Protein AF-A0A3A9FDU8-F1 (afdb_monomer)

Structure (mmCIF, N/CA/C/O backbone):
data_AF-A0A3A9FDU8-F1
#
_entry.id   AF-A0A3A9FDU8-F1
#
loop_
_atom_site.group_PDB
_atom_site.id
_atom_site.type_symbol
_atom_site.label_atom_id
_atom_site.label_alt_id
_atom_site.label_comp_id
_atom_site.label_asym_id
_atom_site.label_entity_id
_atom_site.label_seq_id
_atom_site.pdbx_PDB_ins_code
_atom_site.Cartn_x
_atom_site.Cartn_y
_atom_site.Cartn_z
_atom_site.occupancy
_atom_site.B_iso_or_equiv
_atom_site.auth_seq_id
_atom_site.auth_comp_id
_atom_site.auth_asym_id
_atom_site.auth_atom_id
_atom_site.pdbx_PDB_model_num
ATOM 1 N N . MET A 1 1 ? 57.732 -6.857 -24.198 1.00 58.16 1 MET A N 1
ATOM 2 C CA . MET A 1 1 ? 56.581 -7.210 -23.342 1.00 58.16 1 MET A CA 1
ATOM 3 C C . MET A 1 1 ? 56.593 -8.713 -23.169 1.00 58.16 1 MET A C 1
ATOM 5 O O . MET A 1 1 ? 56.650 -9.411 -24.176 1.00 58.16 1 MET A O 1
ATOM 9 N N . ASN A 1 2 ? 56.694 -9.205 -21.938 1.00 77.69 2 ASN A N 1
ATOM 10 C CA . ASN A 1 2 ? 56.938 -10.623 -21.686 1.00 77.69 2 ASN A CA 1
ATOM 11 C C . ASN A 1 2 ? 55.611 -11.377 -21.491 1.00 77.69 2 ASN A C 1
ATOM 13 O O . ASN A 1 2 ? 54.587 -10.772 -21.181 1.00 77.69 2 ASN A O 1
ATOM 17 N N . ASN A 1 3 ? 55.610 -12.706 -21.623 1.00 80.00 3 ASN A N 1
ATOM 18 C CA . ASN A 1 3 ? 54.378 -13.511 -21.512 1.00 80.00 3 ASN A CA 1
ATOM 19 C C . ASN A 1 3 ? 53.645 -13.349 -20.165 1.00 80.00 3 ASN A C 1
ATOM 21 O O . ASN A 1 3 ? 52.440 -13.575 -20.085 1.00 80.00 3 ASN A O 1
ATOM 25 N N . LYS A 1 4 ? 54.359 -12.954 -19.105 1.00 78.50 4 LYS A N 1
ATOM 26 C CA . LYS A 1 4 ? 53.772 -12.643 -17.794 1.00 78.50 4 LYS A CA 1
ATOM 27 C C . LYS A 1 4 ? 52.952 -11.347 -17.832 1.00 78.50 4 LYS A C 1
ATOM 29 O O . LYS A 1 4 ? 51.853 -11.325 -17.291 1.00 78.50 4 LYS A O 1
ATOM 34 N N . ASP A 1 5 ? 53.434 -10.332 -18.547 1.00 77.69 5 ASP A N 1
ATOM 35 C CA . ASP A 1 5 ? 52.761 -9.035 -18.691 1.00 77.69 5 ASP A CA 1
ATOM 36 C C . ASP A 1 5 ? 51.469 -9.183 -19.507 1.00 77.69 5 ASP A C 1
ATOM 38 O O . ASP A 1 5 ? 50.427 -8.666 -19.115 1.00 77.69 5 ASP A O 1
ATOM 42 N N . LEU A 1 6 ? 51.497 -9.983 -20.585 1.00 79.31 6 LEU A N 1
ATOM 43 C CA . LEU A 1 6 ? 50.296 -10.301 -21.373 1.00 79.31 6 LEU A CA 1
ATOM 44 C C . LEU A 1 6 ? 49.210 -10.999 -20.537 1.00 79.31 6 LEU A C 1
ATOM 46 O O . LEU A 1 6 ? 48.026 -10.714 -20.705 1.00 79.31 6 LEU A O 1
ATOM 50 N N . ARG A 1 7 ? 49.599 -11.909 -19.632 1.00 82.44 7 ARG A N 1
ATOM 51 C CA . ARG A 1 7 ? 48.654 -12.634 -18.762 1.00 82.44 7 ARG A CA 1
ATOM 52 C C . ARG A 1 7 ? 47.997 -11.717 -17.732 1.00 82.44 7 ARG A C 1
ATOM 54 O O . ARG A 1 7 ? 46.799 -11.841 -17.496 1.00 82.44 7 ARG A O 1
ATOM 61 N N . ILE A 1 8 ? 48.763 -10.790 -17.157 1.00 83.62 8 ILE A N 1
ATOM 62 C CA . ILE A 1 8 ? 48.252 -9.810 -16.188 1.00 83.62 8 ILE A CA 1
ATOM 63 C C . ILE A 1 8 ? 47.270 -8.850 -16.869 1.00 83.62 8 ILE A C 1
ATOM 65 O O . ILE A 1 8 ? 46.180 -8.618 -16.349 1.00 83.62 8 ILE A O 1
ATOM 69 N N . ILE A 1 9 ? 47.610 -8.352 -18.062 1.00 85.00 9 ILE A N 1
ATOM 70 C CA . ILE A 1 9 ? 46.732 -7.471 -18.846 1.00 85.00 9 ILE A CA 1
ATOM 71 C C . ILE A 1 9 ? 45.422 -8.188 -19.210 1.00 85.00 9 ILE A C 1
ATOM 73 O O . ILE A 1 9 ? 44.346 -7.614 -19.050 1.00 85.00 9 ILE A O 1
ATOM 77 N N . GLY A 1 10 ? 45.495 -9.456 -19.632 1.00 85.75 10 GLY A N 1
ATOM 78 C CA . GLY A 1 10 ? 44.307 -10.262 -19.931 1.00 85.75 10 GLY A CA 1
ATOM 79 C C . GLY A 1 10 ? 43.384 -10.459 -18.722 1.00 85.75 10 GLY A C 1
ATOM 80 O O . GLY A 1 10 ? 42.169 -10.314 -18.851 1.00 85.75 10 GLY A O 1
ATOM 81 N N . MET A 1 11 ? 43.944 -10.714 -17.532 1.00 87.00 11 MET A N 1
ATOM 82 C CA . MET A 1 11 ? 43.156 -10.817 -16.295 1.00 87.00 11 MET A CA 1
ATOM 83 C C . MET A 1 11 ? 42.471 -9.496 -15.935 1.00 87.00 11 MET A C 1
ATOM 85 O O . MET A 1 11 ? 41.273 -9.491 -15.659 1.00 87.00 11 MET A O 1
ATOM 89 N N . LEU A 1 12 ? 43.184 -8.369 -15.991 1.00 85.50 12 LEU A N 1
ATOM 90 C CA . LEU A 1 12 ? 42.596 -7.057 -15.696 1.00 85.50 12 LEU A CA 1
ATOM 91 C C . LEU A 1 12 ? 41.453 -6.714 -16.657 1.00 85.50 12 LEU A C 1
ATOM 93 O O . LEU A 1 12 ? 40.404 -6.242 -16.222 1.00 85.50 12 LEU A O 1
ATOM 97 N N . PHE A 1 13 ? 41.613 -7.026 -17.944 1.00 88.12 13 PHE A N 1
ATOM 98 C CA . PHE A 1 13 ? 40.558 -6.828 -18.936 1.00 88.12 13 PHE A CA 1
ATOM 99 C C . PHE A 1 13 ? 39.318 -7.690 -18.646 1.00 88.12 13 PHE A C 1
ATOM 101 O O . PHE A 1 13 ? 38.188 -7.212 -18.753 1.00 88.12 13 PHE A O 1
ATOM 108 N N . SER A 1 14 ? 39.510 -8.940 -18.208 1.00 85.38 14 SER A N 1
ATOM 109 C CA . SER A 1 14 ? 38.397 -9.821 -17.821 1.00 85.38 14 SER A CA 1
ATOM 110 C C . SER A 1 14 ? 37.636 -9.327 -16.585 1.00 85.38 14 SER A C 1
ATOM 112 O O . SER A 1 14 ? 36.412 -9.403 -16.550 1.00 85.38 14 SER A O 1
ATOM 114 N N . ILE A 1 15 ? 38.331 -8.744 -15.602 1.00 88.69 15 ILE A N 1
ATOM 115 C CA . ILE A 1 15 ? 37.693 -8.179 -14.404 1.00 88.69 15 ILE A CA 1
ATOM 116 C C . ILE A 1 15 ? 36.873 -6.942 -14.776 1.00 88.69 15 ILE A C 1
ATOM 118 O O . ILE A 1 15 ? 35.720 -6.830 -14.376 1.00 88.69 15 ILE A O 1
ATOM 122 N N . ILE A 1 16 ? 37.432 -6.038 -15.587 1.00 89.94 16 ILE A N 1
ATOM 123 C CA . ILE A 1 16 ? 36.740 -4.814 -16.017 1.00 89.94 16 ILE A CA 1
ATOM 124 C C . ILE A 1 16 ? 35.480 -5.149 -16.822 1.00 89.94 16 ILE A C 1
ATOM 126 O O . ILE A 1 16 ? 34.428 -4.561 -16.584 1.00 89.94 16 ILE A O 1
ATOM 130 N N . THR A 1 17 ? 35.567 -6.104 -17.749 1.00 86.62 17 THR A N 1
ATOM 131 C CA . THR A 1 17 ? 34.417 -6.518 -18.571 1.00 86.62 17 THR A CA 1
ATOM 132 C C . THR A 1 17 ? 33.332 -7.211 -17.748 1.00 86.62 17 THR A C 1
ATOM 134 O O . THR A 1 17 ? 32.155 -6.930 -17.960 1.00 86.62 17 THR A O 1
ATOM 137 N N . LEU A 1 18 ? 33.700 -8.042 -16.767 1.00 86.75 18 LEU A N 1
ATOM 138 C CA . LEU A 1 18 ? 32.741 -8.666 -15.852 1.00 86.75 18 LEU A CA 1
ATOM 139 C C . LEU A 1 18 ? 32.032 -7.625 -14.974 1.00 86.75 18 LEU A C 1
ATOM 141 O O . LEU A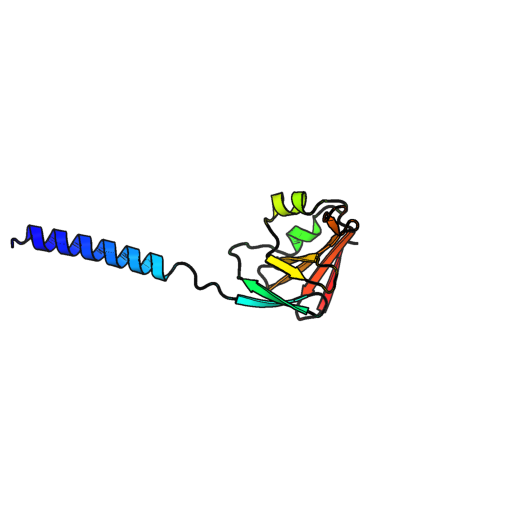 1 18 ? 30.811 -7.662 -14.850 1.00 86.75 18 LEU A O 1
ATOM 145 N N . SER A 1 19 ? 32.773 -6.656 -14.431 1.00 83.19 19 SER A N 1
ATOM 146 C CA . SER A 1 19 ? 32.197 -5.543 -13.668 1.00 83.19 19 SER A CA 1
ATOM 147 C C . SER A 1 19 ? 31.237 -4.702 -14.515 1.00 83.19 19 SER A C 1
ATOM 149 O O . SER A 1 19 ? 30.173 -4.326 -14.033 1.00 83.19 19 SER A O 1
ATOM 151 N N . LEU A 1 20 ? 31.571 -4.450 -15.788 1.00 83.12 20 LEU A N 1
ATOM 152 C CA . LEU A 1 20 ? 30.704 -3.716 -16.716 1.00 83.12 20 LEU A CA 1
ATOM 153 C C . LEU A 1 20 ? 29.406 -4.478 -17.017 1.00 83.12 20 LEU A C 1
ATOM 155 O O . LEU A 1 20 ? 28.341 -3.872 -17.052 1.00 83.12 20 LEU A O 1
ATOM 159 N N . LEU A 1 21 ? 29.485 -5.800 -17.202 1.00 79.69 21 LEU A N 1
ATOM 160 C CA . LEU A 1 21 ? 28.315 -6.652 -17.441 1.00 79.69 21 LEU A CA 1
ATOM 161 C C . LEU A 1 21 ? 27.379 -6.695 -16.230 1.00 79.69 21 LEU A C 1
ATOM 163 O O . LEU A 1 21 ? 26.167 -6.604 -16.403 1.00 79.69 21 LEU A O 1
ATOM 167 N N . ILE A 1 22 ? 27.931 -6.784 -15.016 1.00 77.62 22 ILE A N 1
ATOM 168 C CA . ILE A 1 22 ? 27.145 -6.717 -13.776 1.00 77.62 22 ILE A CA 1
ATOM 169 C C . ILE A 1 22 ? 26.434 -5.362 -13.681 1.00 77.62 22 ILE A C 1
ATOM 171 O O . ILE A 1 22 ? 25.244 -5.320 -13.389 1.00 77.62 22 ILE A O 1
ATOM 175 N N . TRP A 1 23 ? 27.129 -4.268 -14.006 1.00 72.88 23 TRP A N 1
ATOM 176 C CA . TRP A 1 23 ? 26.566 -2.917 -13.964 1.00 72.88 23 TRP A CA 1
ATOM 177 C C . TRP A 1 23 ? 25.474 -2.692 -15.020 1.00 72.88 23 TRP A C 1
ATOM 179 O O . TRP A 1 23 ? 24.437 -2.118 -14.718 1.00 72.88 23 TRP A O 1
ATOM 189 N N . MET A 1 24 ? 25.649 -3.214 -16.239 1.00 67.06 24 MET A N 1
ATOM 190 C CA . MET A 1 24 ? 24.618 -3.165 -17.287 1.00 67.06 24 MET A CA 1
ATOM 191 C C . MET A 1 24 ? 23.386 -4.021 -16.960 1.00 67.06 24 MET A C 1
ATOM 193 O O . MET A 1 24 ? 22.311 -3.762 -17.498 1.00 67.06 24 MET A O 1
ATOM 197 N N . ASN A 1 25 ? 23.535 -5.035 -16.103 1.00 62.56 25 ASN A N 1
ATOM 198 C CA . ASN A 1 25 ? 22.437 -5.885 -15.651 1.00 62.56 25 ASN A CA 1
ATOM 199 C C . ASN A 1 25 ? 21.716 -5.324 -14.410 1.00 62.56 25 ASN A C 1
ATOM 201 O O . ASN A 1 25 ? 20.677 -5.856 -14.022 1.00 62.56 25 ASN A O 1
ATOM 205 N N . MET A 1 26 ? 22.229 -4.251 -13.794 1.00 58.16 26 MET A N 1
ATOM 206 C CA . MET A 1 26 ? 21.528 -3.539 -12.727 1.00 58.16 26 MET A CA 1
ATOM 207 C C . MET A 1 26 ? 20.404 -2.683 -13.327 1.00 58.16 26 MET A C 1
ATOM 209 O O . MET A 1 26 ? 20.599 -1.527 -13.686 1.00 58.16 26 MET A O 1
ATOM 213 N N . GLY A 1 27 ? 19.227 -3.303 -13.429 1.00 56.47 27 GLY A N 1
ATOM 214 C CA . GLY A 1 27 ? 17.930 -2.647 -13.273 1.00 56.47 27 GLY A CA 1
ATOM 215 C C . GLY A 1 27 ? 17.477 -1.768 -14.430 1.00 56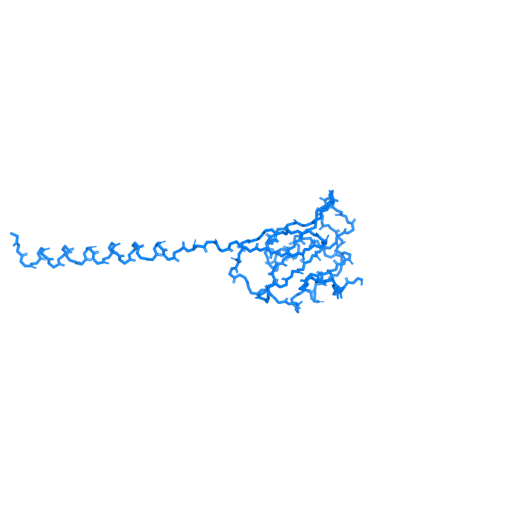.47 27 GLY A C 1
ATOM 216 O O . GLY A 1 27 ? 17.484 -0.544 -14.334 1.00 56.47 27 GLY A O 1
ATOM 217 N N . LYS A 1 28 ? 16.944 -2.377 -15.495 1.00 58.22 28 LYS A N 1
ATOM 218 C CA . LYS A 1 28 ? 15.891 -1.681 -16.243 1.00 58.22 28 LYS A CA 1
ATOM 219 C C . LYS A 1 28 ? 14.664 -1.636 -15.339 1.00 58.22 28 LYS A C 1
ATOM 221 O O . LYS A 1 28 ? 13.948 -2.630 -15.247 1.00 58.22 28 LYS A O 1
ATOM 226 N N . GLU A 1 29 ? 14.460 -0.508 -14.667 1.00 64.12 29 GLU A N 1
ATOM 227 C CA . GLU A 1 29 ? 13.209 -0.217 -13.968 1.00 64.12 29 GLU A CA 1
ATOM 228 C C . GLU A 1 29 ? 12.061 -0.398 -14.960 1.00 64.12 29 GLU A C 1
ATOM 230 O O . GLU A 1 29 ? 11.913 0.350 -15.931 1.00 64.12 29 GLU A O 1
ATOM 235 N N . THR A 1 30 ? 11.303 -1.473 -14.772 1.00 75.38 30 THR A N 1
ATOM 236 C CA . THR A 1 30 ? 10.144 -1.754 -15.607 1.00 75.38 30 THR A CA 1
ATOM 237 C C . THR A 1 30 ? 8.983 -1.010 -14.980 1.00 75.38 30 THR A C 1
ATOM 239 O O . THR A 1 30 ? 8.502 -1.388 -13.913 1.00 75.38 30 THR A O 1
ATOM 242 N N . LYS A 1 31 ? 8.590 0.090 -15.62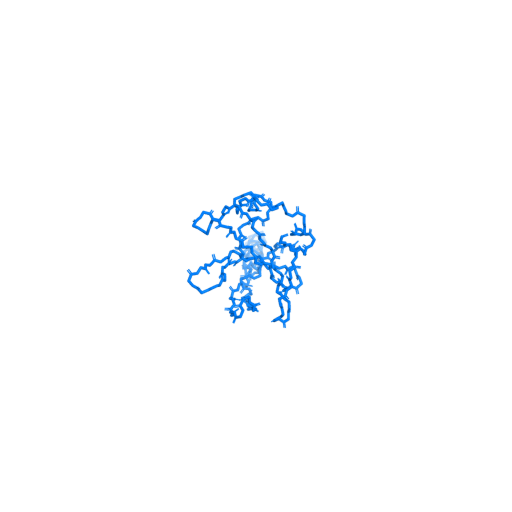2 1.00 82.81 31 LYS A N 1
ATOM 243 C CA . LYS A 1 31 ?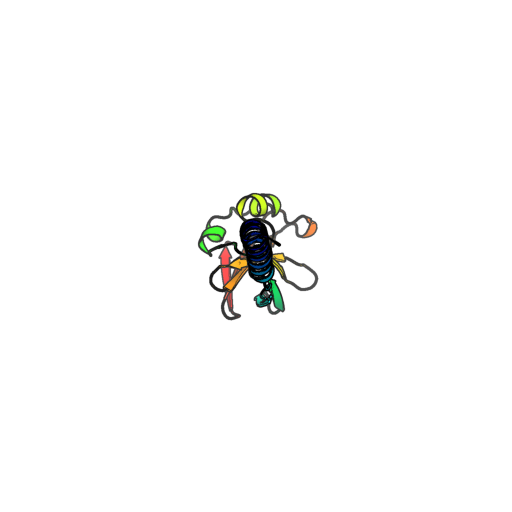 7.394 0.838 -15.249 1.00 82.81 31 LYS A CA 1
ATOM 244 C C . LYS A 1 31 ? 6.159 0.107 -15.753 1.00 82.81 31 LYS A C 1
ATOM 246 O O . LYS A 1 31 ? 6.114 -0.292 -16.917 1.00 82.81 31 LYS A O 1
ATOM 251 N N . MET A 1 32 ? 5.180 -0.036 -14.879 1.00 86.88 32 MET A N 1
ATOM 252 C CA . MET A 1 32 ? 3.896 -0.673 -15.142 1.00 86.88 32 MET A CA 1
ATOM 253 C C . MET A 1 32 ? 2.770 0.275 -14.732 1.00 86.88 32 MET A C 1
ATOM 255 O O . MET A 1 32 ? 3.004 1.275 -14.052 1.00 86.88 32 MET A O 1
ATOM 259 N N . THR A 1 33 ? 1.550 -0.032 -15.160 1.00 89.50 33 THR A N 1
ATOM 260 C CA . THR A 1 33 ? 0.358 0.752 -14.830 1.00 89.50 33 THR A CA 1
ATOM 261 C C . THR A 1 33 ? -0.702 -0.163 -14.240 1.00 89.50 33 THR A C 1
ATOM 263 O O . THR A 1 33 ? -0.956 -1.236 -14.788 1.00 89.50 33 THR A O 1
ATOM 266 N N . VAL A 1 34 ? -1.335 0.274 -13.155 1.00 91.31 34 VAL A N 1
ATOM 267 C CA . VAL A 1 34 ? -2.466 -0.407 -12.515 1.00 91.31 34 VAL A CA 1
ATOM 268 C C . VAL A 1 34 ? -3.624 0.572 -12.338 1.00 91.31 34 VAL A C 1
ATOM 270 O O . VAL A 1 34 ? -3.406 1.763 -12.124 1.00 91.31 34 VAL A O 1
ATOM 273 N N . LYS A 1 35 ? -4.862 0.084 -12.459 1.00 92.88 35 LYS A N 1
ATOM 274 C CA . LYS A 1 35 ? -6.064 0.886 -12.210 1.00 92.88 35 LYS A CA 1
ATOM 275 C C . LYS A 1 35 ? -6.465 0.793 -10.743 1.00 92.88 35 LYS A C 1
ATOM 277 O O . LYS A 1 35 ? -6.806 -0.294 -10.292 1.00 92.88 35 LYS A O 1
ATOM 282 N N . VAL A 1 36 ? -6.473 1.924 -10.041 1.00 91.62 36 VAL A N 1
ATOM 283 C CA . VAL A 1 36 ? -6.838 2.038 -8.618 1.00 91.62 36 VAL A CA 1
ATOM 284 C C . VAL A 1 36 ? -7.815 3.194 -8.452 1.00 91.62 36 VAL A C 1
ATOM 286 O O . VAL A 1 36 ? -7.558 4.290 -8.949 1.00 91.62 36 VAL A O 1
ATOM 289 N N . ALA A 1 37 ? -8.964 2.947 -7.821 1.00 89.06 37 ALA A N 1
ATOM 290 C CA . ALA A 1 37 ? -10.029 3.938 -7.623 1.00 89.06 37 ALA A CA 1
ATOM 291 C C . ALA A 1 37 ? -10.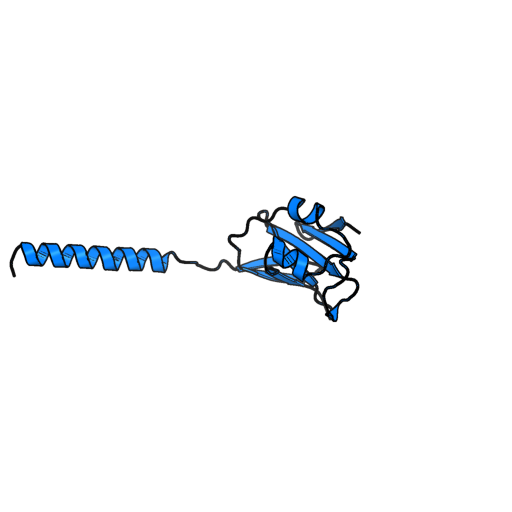450 4.678 -8.918 1.00 89.06 37 ALA A C 1
ATOM 293 O O . ALA A 1 37 ? -10.779 5.866 -8.912 1.00 89.06 37 ALA A O 1
ATOM 294 N N . GLY A 1 38 ? -10.396 3.990 -10.067 1.00 87.69 38 GLY A N 1
ATOM 295 C CA . GLY A 1 38 ? -10.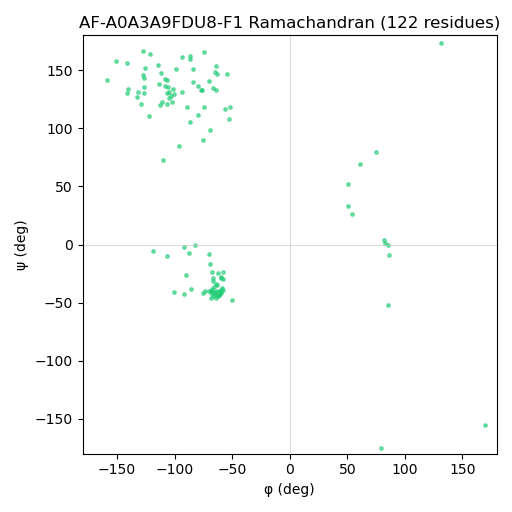688 4.561 -11.390 1.00 87.69 38 GLY A CA 1
ATOM 296 C C . GLY A 1 38 ? -9.535 5.329 -12.058 1.00 87.69 38 GLY A C 1
ATOM 297 O O . GLY A 1 38 ? -9.708 5.809 -13.181 1.00 87.69 38 GLY A O 1
ATOM 298 N N . TRP A 1 39 ? -8.361 5.406 -11.426 1.00 86.81 39 TRP A N 1
ATOM 299 C CA . TRP A 1 39 ? -7.175 6.114 -11.916 1.00 86.81 39 TRP A CA 1
ATOM 300 C C . TRP A 1 39 ? -6.093 5.155 -12.397 1.00 86.81 39 TRP A C 1
ATOM 302 O O . TRP A 1 39 ? -5.854 4.122 -11.782 1.00 86.81 39 TRP A O 1
ATOM 312 N N . ASP A 1 40 ? -5.414 5.514 -13.486 1.00 89.81 40 ASP A N 1
ATOM 313 C CA . ASP A 1 40 ? -4.209 4.818 -13.935 1.00 89.81 40 ASP A CA 1
ATOM 314 C C . ASP A 1 40 ? -3.012 5.301 -13.104 1.00 89.81 40 ASP A C 1
ATOM 316 O O . ASP A 1 40 ? -2.591 6.453 -13.219 1.00 89.81 40 ASP A O 1
ATOM 320 N N . MET A 1 41 ? -2.476 4.424 -12.259 1.00 89.12 41 MET A N 1
ATOM 321 C CA . MET A 1 41 ? -1.298 4.678 -11.436 1.00 89.12 41 MET A CA 1
ATOM 322 C C . MET A 1 41 ? -0.078 4.002 -12.062 1.00 89.12 41 MET A C 1
ATOM 324 O O . MET A 1 41 ? -0.067 2.787 -12.269 1.00 89.12 41 MET A O 1
ATOM 328 N N . GLU A 1 42 ? 0.960 4.785 -12.359 1.00 89.06 42 GLU A N 1
ATOM 329 C CA . GLU A 1 42 ? 2.267 4.246 -12.735 1.00 89.06 42 GLU A CA 1
ATOM 330 C C . GLU A 1 42 ? 3.039 3.807 -11.490 1.00 89.06 42 GLU A C 1
ATOM 332 O O . GLU A 1 42 ? 3.101 4.541 -10.505 1.00 89.06 42 GLU A O 1
ATOM 337 N N . TYR A 1 43 ? 3.679 2.645 -11.562 1.00 83.75 43 TYR A N 1
ATOM 338 C CA . TYR A 1 43 ? 4.568 2.153 -10.515 1.00 83.75 43 TYR A CA 1
ATOM 339 C C . TYR A 1 43 ? 5.788 1.459 -11.122 1.00 83.75 43 TYR A C 1
ATOM 341 O O . TYR A 1 43 ? 5.764 0.984 -12.263 1.00 83.75 43 TYR A O 1
ATOM 349 N N . THR A 1 44 ? 6.873 1.404 -10.356 1.00 83.12 44 THR A N 1
ATOM 350 C CA . THR A 1 44 ? 8.057 0.615 -10.707 1.00 83.12 44 THR A CA 1
ATOM 351 C C . THR A 1 44 ? 7.932 -0.748 -10.049 1.00 83.12 44 THR A C 1
ATOM 353 O O . THR A 1 44 ? 7.657 -0.823 -8.855 1.00 83.12 44 THR A O 1
ATOM 356 N N . ILE A 1 45 ? 8.146 -1.825 -10.811 1.00 76.31 45 ILE A N 1
ATOM 357 C CA . ILE A 1 45 ? 8.176 -3.174 -10.236 1.00 76.31 45 ILE A CA 1
ATOM 358 C C . ILE A 1 45 ? 9.239 -3.215 -9.133 1.00 76.31 45 ILE A C 1
ATOM 360 O O . ILE A 1 45 ? 10.428 -3.030 -9.397 1.00 76.31 45 ILE A O 1
ATOM 364 N N . SER A 1 46 ? 8.781 -3.450 -7.908 1.00 76.38 46 SER A N 1
ATOM 365 C CA . SER A 1 46 ? 9.625 -3.675 -6.743 1.00 76.38 46 SER A CA 1
ATOM 366 C C . SER A 1 46 ? 10.052 -5.145 -6.680 1.00 76.38 46 SER A C 1
ATOM 368 O O . SER A 1 46 ? 9.311 -6.030 -7.102 1.00 76.38 46 SER A O 1
ATOM 370 N N . ASP A 1 47 ? 11.220 -5.425 -6.095 1.00 77.56 47 ASP A N 1
ATOM 371 C CA . ASP A 1 47 ? 11.631 -6.799 -5.762 1.00 77.56 47 ASP A CA 1
ATOM 372 C C . ASP A 1 47 ? 10.803 -7.388 -4.596 1.00 77.56 47 ASP A C 1
ATOM 374 O O . ASP A 1 47 ? 10.921 -8.577 -4.276 1.00 77.56 47 ASP A O 1
ATOM 378 N N . ARG A 1 48 ? 9.973 -6.561 -3.938 1.00 86.94 48 ARG A N 1
ATOM 379 C CA . ARG A 1 48 ? 9.049 -6.987 -2.883 1.00 86.94 48 ARG A CA 1
ATOM 380 C C . ARG A 1 48 ? 8.000 -7.944 -3.441 1.00 86.94 48 ARG A C 1
ATOM 382 O O . ARG A 1 48 ? 7.369 -7.683 -4.459 1.00 86.94 48 ARG A O 1
ATOM 389 N N . LYS A 1 49 ? 7.792 -9.044 -2.721 1.00 89.69 49 LYS A N 1
ATOM 390 C CA . LYS A 1 49 ? 6.791 -10.070 -3.025 1.00 89.69 49 LYS A CA 1
ATOM 391 C C . LYS A 1 49 ? 5.690 -10.007 -1.978 1.00 89.69 49 LYS A C 1
ATOM 393 O O . LYS A 1 49 ? 5.662 -10.831 -1.071 1.00 89.69 49 LYS A O 1
ATOM 398 N N . LEU A 1 50 ? 4.869 -8.966 -2.068 1.00 94.31 50 LEU A N 1
ATOM 399 C CA . LEU A 1 50 ? 3.691 -8.816 -1.221 1.00 94.31 50 LEU A CA 1
ATOM 400 C C . LEU A 1 50 ? 2.534 -9.606 -1.829 1.00 94.31 50 LEU A C 1
ATOM 402 O O . LEU A 1 50 ? 2.346 -9.608 -3.049 1.00 94.31 50 LEU A O 1
ATOM 406 N N . VAL A 1 51 ? 1.763 -10.270 -0.981 1.00 95.75 51 VAL A N 1
ATOM 407 C CA . VAL A 1 51 ? 0.569 -11.026 -1.366 1.00 95.75 51 VAL A CA 1
ATOM 408 C C . VAL A 1 51 ? -0.652 -10.491 -0.632 1.00 95.75 51 VAL A C 1
ATOM 410 O O . VAL A 1 51 ? -0.546 -9.763 0.352 1.00 95.75 51 VAL A O 1
ATOM 413 N N . LYS A 1 52 ? -1.845 -10.843 -1.107 1.00 95.25 52 LYS A N 1
ATOM 414 C CA . LYS A 1 52 ? -3.107 -10.347 -0.545 1.00 95.25 52 LYS A CA 1
ATOM 415 C C . LYS A 1 52 ? -3.236 -10.687 0.943 1.00 95.25 52 LYS A C 1
ATOM 417 O O . LYS A 1 52 ? -3.699 -9.866 1.730 1.00 95.25 52 LYS A O 1
ATOM 422 N N . GLU A 1 53 ? -2.799 -11.883 1.325 1.00 95.56 53 GLU A N 1
ATOM 423 C CA . GLU A 1 53 ? -2.861 -12.410 2.689 1.00 95.56 53 GLU A CA 1
ATOM 424 C C . GLU A 1 53 ? -2.040 -11.573 3.688 1.00 95.56 53 GLU A C 1
ATOM 426 O O . GLU A 1 53 ? -2.359 -11.559 4.880 1.00 95.56 53 GLU A O 1
ATOM 431 N N . ASP A 1 54 ? -1.025 -10.836 3.219 1.00 94.81 54 ASP A N 1
ATOM 432 C CA . ASP A 1 54 ? -0.258 -9.909 4.059 1.00 94.81 54 ASP A CA 1
ATOM 433 C C . ASP A 1 54 ? -1.151 -8.770 4.582 1.00 94.81 54 ASP A C 1
ATOM 435 O O . ASP A 1 54 ? -1.008 -8.333 5.725 1.00 94.81 54 ASP A O 1
ATOM 439 N N . PHE A 1 55 ? -2.127 -8.344 3.774 1.00 95.56 55 PHE A N 1
ATOM 440 C CA . PHE A 1 55 ? -3.025 -7.227 4.072 1.00 95.56 55 PHE A CA 1
ATOM 441 C C . PHE A 1 55 ? -4.302 -7.651 4.803 1.00 95.56 55 PHE A C 1
ATOM 443 O O . PHE A 1 55 ? -4.846 -6.871 5.583 1.00 95.56 55 PHE A O 1
ATOM 450 N N . GLU A 1 56 ? -4.759 -8.897 4.639 1.00 93.12 56 GLU A N 1
ATOM 451 C CA . GLU A 1 56 ? -5.920 -9.426 5.380 1.00 93.12 56 GLU A CA 1
ATOM 452 C C . GLU A 1 56 ? -5.696 -9.404 6.908 1.00 93.12 56 GLU A C 1
ATOM 454 O O . GLU A 1 56 ? -6.636 -9.235 7.695 1.00 93.12 56 GLU A O 1
ATOM 459 N N . ASN A 1 57 ? -4.433 -9.522 7.331 1.00 88.62 57 ASN A N 1
ATOM 460 C CA . ASN A 1 57 ? -4.028 -9.564 8.735 1.00 88.62 57 ASN A CA 1
ATOM 461 C C . ASN A 1 57 ? -3.683 -8.190 9.338 1.00 88.62 57 ASN A C 1
ATOM 463 O O . ASN A 1 57 ? -3.372 -8.125 10.528 1.00 88.62 57 ASN A O 1
ATOM 467 N N . ILE A 1 58 ? -3.736 -7.097 8.568 1.00 94.00 58 ILE A N 1
ATOM 468 C CA . ILE A 1 58 ? -3.494 -5.747 9.101 1.00 94.00 58 ILE A CA 1
ATOM 469 C C . ILE A 1 58 ? -4.618 -5.373 10.067 1.00 94.00 58 ILE A C 1
ATOM 471 O O . ILE A 1 58 ? -5.795 -5.596 9.785 1.00 94.00 58 ILE A O 1
ATOM 475 N N . GLU A 1 59 ? -4.273 -4.818 11.224 1.00 94.94 59 GLU A N 1
ATOM 476 C CA . GLU A 1 59 ? -5.254 -4.366 12.208 1.00 94.94 59 GLU A CA 1
ATOM 477 C C . GLU A 1 59 ? -5.880 -3.038 11.760 1.00 94.94 59 GLU A C 1
ATOM 479 O O . GLU A 1 59 ? -5.182 -2.118 11.341 1.00 94.94 59 GLU A O 1
ATOM 484 N N . LEU A 1 60 ? -7.213 -2.942 11.831 1.00 96.75 60 LEU A N 1
ATOM 485 C CA . LEU A 1 60 ? -7.879 -1.648 11.680 1.00 96.75 60 LEU A CA 1
ATOM 486 C C . LEU A 1 60 ? -7.477 -0.747 12.849 1.00 96.75 60 LEU A C 1
ATOM 488 O O . LEU A 1 60 ? -7.234 -1.232 13.957 1.00 96.75 60 LEU A O 1
ATOM 492 N N . GLY A 1 61 ? -7.413 0.553 12.597 1.00 97.25 61 GLY A N 1
ATOM 493 C CA . GLY A 1 61 ? -6.894 1.536 13.540 1.00 97.25 61 GLY A CA 1
ATOM 494 C C . GLY A 1 61 ? -5.376 1.725 13.490 1.00 97.25 61 GLY A C 1
ATOM 495 O O . GLY A 1 61 ? -4.884 2.672 14.100 1.00 97.25 61 GLY A O 1
ATOM 496 N N . SER A 1 62 ? -4.634 0.885 12.756 1.00 97.12 62 SER A N 1
ATOM 497 C CA . SER A 1 62 ? -3.194 1.079 12.557 1.00 97.12 62 SER A CA 1
ATOM 498 C C . SER A 1 62 ? -2.876 2.363 11.794 1.00 97.12 62 SER A C 1
ATOM 500 O O . SER A 1 62 ? -3.673 2.842 10.983 1.00 97.12 62 SER A O 1
ATOM 502 N N . SER A 1 63 ? -1.679 2.894 12.026 1.00 97.94 63 SER A N 1
ATOM 503 C CA . SER A 1 63 ? -1.133 4.004 11.244 1.00 97.94 63 SER A CA 1
ATOM 504 C C . SER A 1 63 ? -0.402 3.506 10.001 1.00 97.94 63 SER A C 1
ATOM 506 O O . SER A 1 63 ? 0.057 2.362 9.945 1.00 97.94 63 SER A O 1
ATOM 508 N N . LEU A 1 64 ? -0.225 4.376 9.005 1.00 97.69 64 LEU A N 1
ATOM 509 C CA . LEU A 1 64 ? 0.625 4.056 7.858 1.00 97.69 64 LEU A CA 1
ATOM 510 C C . LEU A 1 64 ? 2.059 3.736 8.298 1.00 97.69 64 LEU A C 1
ATOM 512 O O . LEU A 1 64 ? 2.646 2.797 7.776 1.00 97.69 64 LEU A O 1
ATOM 516 N N . SER A 1 65 ? 2.592 4.433 9.306 1.00 97.38 65 SER A N 1
ATOM 517 C CA . SER A 1 65 ? 3.939 4.162 9.825 1.00 97.38 65 SER A CA 1
ATOM 518 C C . SER A 1 65 ? 4.078 2.729 10.355 1.00 97.38 65 SER A C 1
ATOM 520 O O . SER A 1 65 ? 5.086 2.079 10.094 1.00 97.38 65 SER A O 1
ATOM 522 N N . GLU A 1 66 ? 3.079 2.206 11.074 1.00 97.25 66 GLU A N 1
ATOM 523 C CA . GLU A 1 66 ? 3.092 0.819 11.574 1.00 97.25 66 GLU A CA 1
ATOM 524 C C . GLU A 1 66 ? 3.024 -0.215 10.439 1.00 97.25 66 GLU A C 1
ATOM 526 O O . GLU A 1 66 ? 3.560 -1.322 10.546 1.00 97.25 66 GLU A O 1
ATOM 531 N N . ILE A 1 67 ? 2.344 0.134 9.348 1.00 97.19 67 ILE A N 1
ATOM 532 C CA . ILE A 1 67 ? 2.213 -0.703 8.153 1.00 97.19 67 ILE A CA 1
ATOM 533 C C . ILE A 1 67 ? 3.522 -0.674 7.347 1.00 97.19 67 ILE A C 1
ATOM 535 O O . ILE A 1 67 ? 4.013 -1.724 6.928 1.00 97.19 67 ILE A O 1
ATOM 539 N N . GLU A 1 68 ? 4.145 0.495 7.203 1.00 96.62 68 GLU A N 1
ATOM 540 C CA . GLU A 1 68 ? 5.444 0.677 6.547 1.00 96.62 68 GLU A CA 1
ATOM 541 C C . GLU A 1 68 ? 6.576 -0.045 7.284 1.00 96.62 68 GLU A C 1
ATOM 543 O O . GL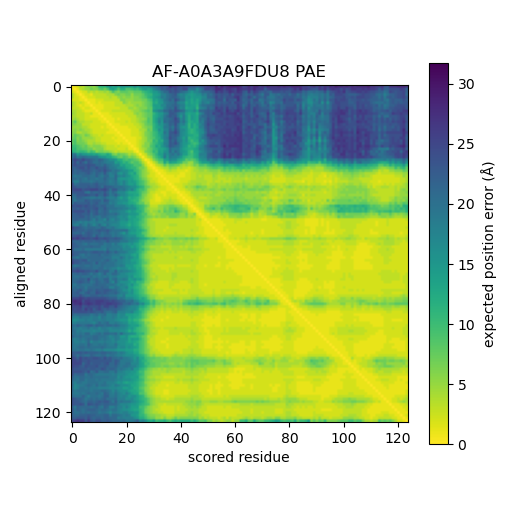U A 1 68 ? 7.459 -0.615 6.643 1.00 96.62 68 GLU A O 1
ATOM 548 N N . GLU A 1 69 ? 6.534 -0.119 8.617 1.00 96.31 69 GLU A N 1
ATOM 549 C CA . GLU A 1 69 ? 7.487 -0.927 9.390 1.00 96.31 69 GLU A CA 1
ATOM 550 C C . GLU A 1 69 ? 7.444 -2.419 9.015 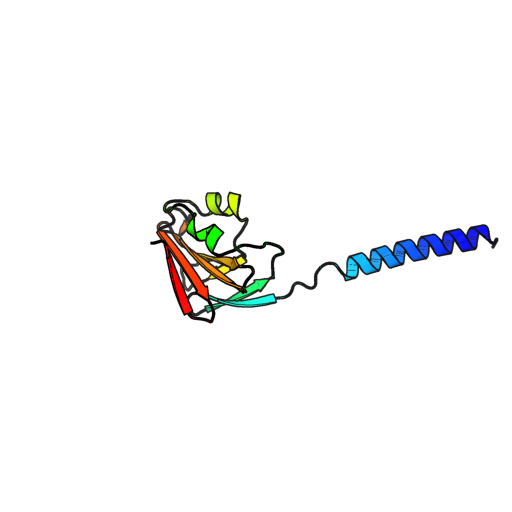1.00 96.31 69 GLU A C 1
ATOM 552 O O . GLU A 1 69 ? 8.455 -3.118 9.131 1.00 96.31 69 GLU A O 1
ATOM 557 N N . LYS A 1 70 ? 6.292 -2.914 8.542 1.00 94.00 70 LYS A N 1
ATOM 558 C CA . LYS A 1 70 ? 6.102 -4.315 8.139 1.00 94.00 70 LYS A CA 1
ATOM 559 C C . LYS A 1 70 ? 6.383 -4.546 6.655 1.00 94.00 70 LYS A C 1
ATOM 561 O O . LYS A 1 70 ? 7.009 -5.549 6.313 1.00 94.00 70 LYS A O 1
ATOM 566 N N . PHE A 1 71 ? 5.931 -3.644 5.784 1.00 94.19 71 PHE A N 1
ATOM 567 C CA . PHE A 1 71 ? 5.899 -3.872 4.329 1.00 94.19 71 PHE A CA 1
ATOM 568 C C . PHE A 1 71 ? 6.757 -2.890 3.514 1.00 94.19 71 PHE A C 1
ATOM 570 O O . PHE A 1 71 ? 6.932 -3.063 2.301 1.00 94.19 71 PHE A O 1
ATOM 577 N N . GLY A 1 72 ? 7.335 -1.881 4.166 1.00 93.75 72 GLY A N 1
ATOM 578 C CA . GLY A 1 72 ? 8.030 -0.759 3.536 1.00 93.75 72 GLY A CA 1
ATOM 579 C C . GLY A 1 72 ? 7.076 0.305 2.990 1.00 93.75 72 GLY A C 1
ATOM 580 O O . GLY A 1 72 ? 5.860 0.214 3.149 1.00 93.75 72 GLY A O 1
ATOM 581 N N . GLU A 1 73 ? 7.641 1.304 2.312 1.00 94.62 73 GLU A N 1
ATOM 582 C CA . GLU A 1 73 ? 6.892 2.430 1.735 1.00 94.62 73 GLU A CA 1
ATOM 583 C C . GLU A 1 73 ? 5.902 1.976 0.642 1.00 94.62 73 GLU A C 1
ATOM 585 O O . GLU A 1 73 ? 6.199 1.035 -0.103 1.00 94.62 73 GLU A O 1
ATOM 590 N N . PRO A 1 74 ? 4.748 2.634 0.481 1.00 95.19 74 PRO A N 1
ATOM 591 C CA . PRO A 1 74 ? 3.828 2.377 -0.625 1.00 95.19 74 PRO A CA 1
ATOM 592 C C . PRO A 1 74 ? 4.513 2.495 -1.996 1.00 95.19 74 PRO A C 1
ATOM 594 O O . PRO A 1 74 ? 5.395 3.330 -2.194 1.00 95.19 74 PRO A O 1
ATOM 597 N N . ASP A 1 75 ? 4.083 1.699 -2.977 1.00 94.25 75 ASP A N 1
ATOM 598 C CA . ASP A 1 75 ? 4.557 1.814 -4.368 1.00 94.25 75 ASP A CA 1
ATOM 599 C C . ASP A 1 75 ? 4.056 3.103 -5.044 1.00 94.25 75 ASP A C 1
ATOM 601 O O . ASP A 1 75 ? 4.594 3.542 -6.063 1.00 94.25 75 ASP A O 1
ATOM 605 N N . GLY A 1 76 ? 3.038 3.733 -4.458 1.00 92.19 76 GLY A N 1
ATOM 606 C CA . GLY A 1 76 ? 2.614 5.083 -4.781 1.00 92.19 76 GLY A CA 1
ATOM 607 C C . GLY A 1 76 ? 1.287 5.431 -4.129 1.00 92.19 76 GLY A C 1
ATOM 608 O O . GLY A 1 76 ? 0.941 4.896 -3.078 1.00 92.19 76 GLY A O 1
ATOM 609 N N . TRP A 1 77 ? 0.580 6.383 -4.733 1.00 92.94 77 TRP A N 1
ATOM 610 C CA . TRP A 1 77 ? -0.591 7.009 -4.134 1.00 92.94 77 TRP A CA 1
ATOM 611 C C . TRP A 1 77 ? -1.674 7.241 -5.187 1.00 92.94 77 TRP A C 1
ATOM 613 O O . TRP A 1 77 ? -1.375 7.758 -6.267 1.00 92.94 77 TRP A O 1
ATOM 623 N N . ALA A 1 78 ? -2.922 6.893 -4.873 1.00 91.06 78 ALA A N 1
ATOM 624 C CA . ALA A 1 78 ? -4.061 7.014 -5.783 1.00 91.06 78 ALA A CA 1
ATOM 625 C C . ALA A 1 78 ? -5.203 7.828 -5.163 1.00 91.06 78 ALA A C 1
ATOM 627 O O . ALA A 1 78 ? -5.349 7.898 -3.947 1.00 91.06 78 ALA A O 1
ATOM 628 N N . GLY A 1 79 ? -5.999 8.479 -6.015 1.00 86.25 79 GLY A N 1
ATOM 629 C CA . GLY A 1 79 ? -7.166 9.258 -5.607 1.00 86.25 79 GLY A CA 1
ATOM 630 C C . GLY A 1 79 ? -7.229 10.650 -6.235 1.00 86.25 79 GLY A C 1
ATOM 631 O O . GLY A 1 79 ? -6.318 11.106 -6.927 1.00 86.25 79 GLY A O 1
ATOM 632 N N . SER A 1 80 ? -8.345 11.340 -6.005 1.00 81.69 80 SER A N 1
ATOM 633 C CA . SER A 1 80 ? -8.580 12.702 -6.493 1.00 81.69 80 SER A CA 1
ATOM 634 C C . SER A 1 80 ? -8.871 13.633 -5.326 1.00 81.69 80 SER A C 1
ATOM 636 O O . SER A 1 80 ? -9.931 13.564 -4.706 1.00 81.69 80 SER A O 1
ATOM 638 N N . GLY A 1 81 ? -7.936 14.540 -5.050 1.00 85.81 81 GLY A N 1
ATOM 639 C CA . GLY A 1 81 ? -7.997 15.479 -3.928 1.00 85.81 81 GLY A CA 1
ATOM 640 C C . GLY A 1 81 ? -7.462 14.874 -2.632 1.00 85.81 81 GLY A C 1
ATOM 641 O O . GLY A 1 81 ? -6.564 15.456 -2.030 1.00 85.81 81 GLY A O 1
ATOM 642 N N . ILE A 1 82 ? -7.964 13.699 -2.250 1.00 87.88 82 ILE A N 1
ATOM 643 C CA . ILE A 1 82 ? -7.396 12.870 -1.183 1.00 87.88 82 ILE A CA 1
ATOM 644 C C . ILE A 1 82 ? -6.630 11.728 -1.843 1.00 87.88 82 ILE A C 1
ATOM 646 O O . ILE A 1 82 ? -7.172 11.067 -2.728 1.00 87.88 82 ILE A O 1
ATOM 650 N N . LEU A 1 83 ? -5.372 11.555 -1.446 1.00 91.19 83 LEU A N 1
ATOM 651 C CA . LEU A 1 83 ? -4.497 10.504 -1.943 1.00 91.19 83 LEU A CA 1
ATOM 652 C C . LEU A 1 83 ? -4.331 9.437 -0.867 1.00 91.19 83 LEU A C 1
ATOM 654 O O . LEU A 1 83 ? -3.986 9.765 0.267 1.00 91.19 83 LEU A O 1
ATOM 658 N N . TRP A 1 84 ? -4.532 8.185 -1.252 1.00 94.88 84 TRP A N 1
ATOM 659 C CA . TRP A 1 84 ? -4.349 7.018 -0.405 1.00 94.88 84 TRP A CA 1
ATOM 660 C C . TRP A 1 84 ? -3.117 6.231 -0.822 1.00 94.88 84 TRP A C 1
ATOM 662 O O . TRP A 1 84 ? -2.837 6.148 -2.022 1.00 94.88 84 TRP A O 1
ATOM 672 N N . PRO A 1 85 ? -2.361 5.673 0.134 1.00 96.06 85 PRO A N 1
ATOM 673 C CA . PRO A 1 85 ? -1.197 4.869 -0.177 1.00 96.06 85 PRO A CA 1
ATOM 674 C C . PRO A 1 85 ? -1.618 3.540 -0.807 1.00 96.06 85 PRO A C 1
ATOM 676 O O . PRO A 1 85 ? -2.600 2.910 -0.402 1.00 96.06 85 PRO A O 1
ATOM 679 N N . VAL A 1 86 ? -0.839 3.123 -1.801 1.00 96.31 86 VAL A N 1
ATOM 680 C CA . VAL A 1 86 ? -1.090 1.941 -2.619 1.00 96.31 86 VAL A CA 1
ATOM 681 C C . VAL A 1 86 ? 0.131 1.03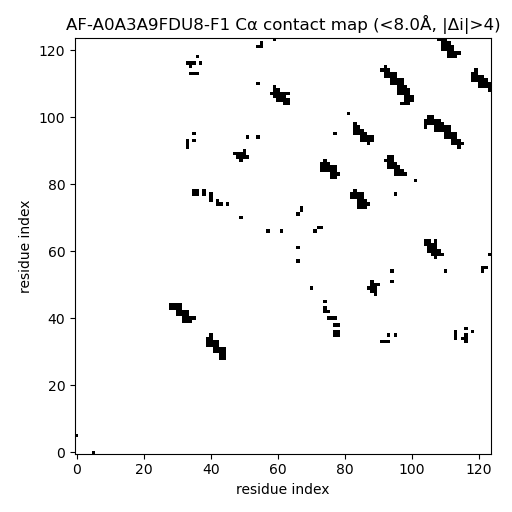2 -2.627 1.00 96.31 86 VAL A C 1
ATOM 683 O O . VAL A 1 86 ? 1.244 1.470 -2.926 1.00 96.31 86 VAL A O 1
ATOM 686 N N . TYR A 1 87 ? -0.100 -0.249 -2.368 1.00 96.06 87 TYR A N 1
ATOM 687 C CA . TYR A 1 87 ? 0.881 -1.321 -2.504 1.00 96.06 87 TYR A CA 1
ATOM 688 C C . TYR A 1 87 ? 0.536 -2.188 -3.707 1.00 96.06 87 TYR A C 1
ATOM 690 O O . TYR A 1 87 ? -0.623 -2.551 -3.893 1.00 96.06 87 TYR A O 1
ATOM 698 N N . VAL A 1 88 ? 1.528 -2.559 -4.510 1.00 95.06 88 VAL A N 1
ATOM 699 C CA . VAL A 1 88 ? 1.335 -3.491 -5.622 1.00 95.06 88 VAL A CA 1
ATOM 700 C C . VAL A 1 88 ? 1.813 -4.882 -5.225 1.00 95.06 88 VAL A C 1
ATOM 702 O O . VAL A 1 88 ? 2.918 -5.067 -4.717 1.00 95.06 88 VAL A O 1
ATOM 705 N N . LEU A 1 89 ? 0.955 -5.871 -5.457 1.00 94.75 89 LEU A N 1
ATOM 706 C CA . LEU A 1 89 ? 1.187 -7.265 -5.106 1.00 94.75 89 LEU A CA 1
ATOM 707 C C . LEU A 1 89 ? 1.959 -8.000 -6.210 1.00 94.75 89 LEU A C 1
ATOM 709 O O . LEU A 1 89 ? 1.993 -7.578 -7.367 1.00 94.75 89 LEU A O 1
ATOM 713 N N . GLU A 1 90 ? 2.546 -9.150 -5.868 1.00 92.62 90 GLU A N 1
ATOM 714 C CA . GLU A 1 90 ? 3.328 -9.978 -6.801 1.00 92.62 90 GLU A CA 1
ATOM 715 C C . GLU A 1 90 ? 2.513 -10.420 -8.032 1.00 92.62 90 GLU A C 1
ATOM 717 O O . GLU A 1 90 ? 3.072 -10.585 -9.118 1.00 92.62 90 GLU A O 1
ATOM 722 N N . ASP A 1 91 ? 1.193 -10.585 -7.895 1.00 92.00 91 ASP A N 1
ATOM 723 C CA . ASP A 1 91 ? 0.305 -10.959 -9.002 1.00 92.00 91 ASP A CA 1
ATOM 724 C C . ASP A 1 91 ? -0.124 -9.772 -9.890 1.00 92.00 91 ASP A C 1
ATOM 726 O O . ASP A 1 91 ? -0.850 -9.971 -10.866 1.00 92.00 91 ASP A O 1
ATOM 730 N N . GLY A 1 92 ? 0.337 -8.555 -9.578 1.00 90.81 92 GLY A N 1
ATOM 731 C CA . GLY A 1 92 ? 0.029 -7.320 -10.301 1.00 90.81 92 GLY A CA 1
ATOM 732 C C . GLY A 1 92 ? -1.263 -6.621 -9.869 1.00 90.81 92 GLY A C 1
ATOM 733 O O . GLY A 1 92 ? -1.588 -5.573 -10.428 1.00 90.81 92 GLY A O 1
ATOM 734 N N . SER A 1 93 ? -1.999 -7.166 -8.896 1.00 94.88 93 SER A N 1
ATOM 735 C CA . SER A 1 93 ? -3.099 -6.444 -8.244 1.00 94.88 93 SER A CA 1
ATOM 736 C C . SER A 1 93 ? -2.574 -5.375 -7.277 1.00 94.88 93 SER A C 1
ATOM 738 O O . SER A 1 93 ? -1.391 -5.360 -6.940 1.00 94.88 93 SER A O 1
ATOM 740 N N . ALA A 1 94 ? -3.435 -4.453 -6.849 1.00 96.06 94 ALA A N 1
ATOM 741 C CA . ALA A 1 94 ? -3.055 -3.344 -5.977 1.00 96.06 94 ALA A CA 1
ATOM 742 C C . ALA A 1 94 ? -3.938 -3.269 -4.730 1.00 96.06 94 ALA A C 1
ATOM 744 O O . ALA A 1 94 ? -5.139 -3.507 -4.808 1.00 96.06 94 ALA A O 1
ATOM 745 N N . VAL A 1 95 ? -3.350 -2.909 -3.593 1.00 97.31 95 VAL A N 1
ATOM 746 C CA . VAL A 1 95 ? -4.040 -2.676 -2.324 1.00 97.31 95 VAL A CA 1
ATOM 747 C C . VAL A 1 95 ? -3.990 -1.194 -1.987 1.00 97.31 95 VAL A C 1
ATOM 749 O O . VAL A 1 95 ? -2.905 -0.635 -1.867 1.00 97.31 95 VAL A O 1
ATOM 752 N N . GLU A 1 96 ? -5.151 -0.574 -1.812 1.00 96.88 96 GLU A N 1
ATOM 753 C CA . GLU A 1 96 ? -5.304 0.800 -1.327 1.00 96.88 96 GLU A CA 1
ATOM 754 C C . GLU A 1 96 ? -5.701 0.777 0.150 1.00 96.88 96 GLU A C 1
ATOM 756 O O . GLU A 1 96 ? -6.593 0.020 0.553 1.00 96.88 96 GLU A O 1
ATOM 761 N N . LEU A 1 97 ? -5.046 1.613 0.955 1.00 97.69 97 LEU A N 1
ATOM 762 C CA . LEU A 1 97 ? -5.338 1.752 2.380 1.00 97.69 97 LEU A CA 1
ATOM 763 C C . LEU A 1 97 ? -6.060 3.073 2.632 1.00 97.69 97 LEU A C 1
ATOM 765 O O . LEU A 1 97 ? -5.524 4.144 2.353 1.00 97.69 97 LEU A O 1
ATOM 769 N N . VAL A 1 98 ? -7.262 3.000 3.192 1.00 96.44 98 VAL A N 1
ATOM 770 C CA . VAL A 1 98 ? -8.082 4.176 3.490 1.00 96.44 98 VAL A CA 1
ATOM 771 C C . VAL A 1 98 ? -8.047 4.441 4.986 1.00 96.44 98 VAL A C 1
ATOM 773 O O . VAL A 1 98 ? -8.344 3.559 5.790 1.00 96.44 98 VAL A O 1
ATOM 776 N N . PHE A 1 99 ? -7.689 5.667 5.354 1.00 96.94 99 PHE A N 1
ATOM 777 C CA . PHE A 1 99 ? -7.546 6.089 6.744 1.00 96.94 99 PHE A CA 1
ATOM 778 C C . PHE A 1 99 ? -8.625 7.094 7.113 1.00 96.94 99 PHE A C 1
ATOM 780 O O . PHE A 1 99 ? -9.014 7.943 6.313 1.00 96.94 99 PHE A O 1
ATOM 787 N N . LYS A 1 100 ? -9.058 7.069 8.366 1.00 94.81 100 LYS A N 1
ATOM 788 C CA . LYS A 1 100 ? -10.032 8.042 8.850 1.00 94.81 100 LYS A CA 1
ATOM 789 C C . LYS A 1 100 ? -9.408 9.424 9.033 1.00 94.81 100 LYS A C 1
ATOM 791 O O . LYS A 1 100 ? -10.022 10.440 8.697 1.00 94.81 100 LYS A O 1
ATOM 796 N N . GLU A 1 101 ? -8.175 9.487 9.540 1.00 91.88 101 GLU A N 1
ATOM 797 C CA . GLU A 1 101 ? -7.418 10.735 9.643 1.00 91.88 101 GLU A CA 1
ATOM 798 C C . GLU A 1 101 ? -6.480 10.903 8.441 1.00 91.88 101 GLU A C 1
ATOM 800 O O . GLU A 1 101 ? -5.288 10.603 8.478 1.00 91.88 101 GLU A O 1
ATOM 805 N N . ILE A 1 102 ? -7.049 11.445 7.361 1.00 89.12 102 ILE A N 1
ATOM 806 C CA . ILE A 1 102 ? -6.413 11.603 6.043 1.00 89.12 102 ILE A CA 1
ATOM 807 C C . ILE A 1 102 ? -5.022 12.255 6.118 1.00 89.12 102 ILE A C 1
ATOM 809 O O . ILE A 1 102 ? -4.074 11.783 5.501 1.00 89.12 102 ILE A O 1
ATOM 813 N N . THR A 1 103 ? -4.893 13.364 6.855 1.00 87.88 103 THR A N 1
ATOM 814 C CA . THR A 1 103 ? -3.668 14.189 6.842 1.00 87.88 103 THR A CA 1
ATOM 815 C C . THR A 1 103 ? -2.468 13.468 7.451 1.00 87.88 103 THR A C 1
ATOM 817 O O . THR A 1 103 ? -1.334 13.764 7.084 1.00 87.88 103 THR A O 1
ATOM 820 N N . LEU A 1 104 ? -2.719 12.560 8.396 1.00 89.31 104 LEU A N 1
ATOM 821 C CA . LEU A 1 104 ? -1.678 11.820 9.105 1.00 89.31 104 LEU A CA 1
ATOM 822 C C . LEU A 1 104 ? -1.586 10.357 8.654 1.00 89.31 104 LEU A C 1
ATOM 824 O O . LEU A 1 104 ? -0.616 9.696 9.002 1.00 89.31 104 LEU A O 1
ATOM 828 N N . CYS A 1 105 ? -2.550 9.874 7.859 1.00 94.31 105 CYS A N 1
ATOM 829 C CA . CYS A 1 105 ? -2.719 8.451 7.554 1.00 94.31 105 CYS A CA 1
ATOM 830 C C . CYS A 1 105 ? -2.742 7.614 8.845 1.00 94.31 105 CYS A C 1
ATOM 832 O O . CYS A 1 105 ? -1.985 6.660 9.021 1.00 94.31 105 CYS A O 1
ATOM 834 N N . GLU A 1 106 ? -3.614 8.034 9.759 1.00 96.94 106 GLU A N 1
ATOM 835 C CA . GLU A 1 106 ? -3.847 7.423 11.066 1.00 96.94 106 GLU A CA 1
ATOM 836 C C . GLU A 1 106 ? -5.269 6.853 11.123 1.00 96.94 106 GLU A C 1
ATOM 838 O O . GLU A 1 106 ? -6.173 7.344 10.438 1.00 96.94 106 GLU A O 1
ATOM 843 N N . ASP A 1 107 ? -5.468 5.841 11.969 1.00 96.62 107 ASP A N 1
ATOM 844 C CA . ASP A 1 107 ? -6.750 5.145 12.142 1.00 96.62 107 ASP A CA 1
ATOM 845 C C . ASP A 1 107 ? -7.218 4.484 10.827 1.00 96.62 107 ASP A C 1
ATOM 847 O O . ASP A 1 107 ? -8.165 4.948 10.183 1.00 96.62 107 ASP A O 1
ATOM 851 N N . LEU A 1 108 ? -6.503 3.429 10.388 1.00 97.62 108 LEU A N 1
ATOM 852 C CA . LEU A 1 108 ? -6.858 2.632 9.205 1.00 97.62 108 LEU A CA 1
ATOM 853 C C . LEU A 1 108 ? -8.317 2.171 9.295 1.00 97.62 108 LEU A C 1
ATOM 855 O O . LEU A 1 108 ? -8.683 1.410 10.191 1.00 97.62 108 LEU A O 1
ATOM 859 N N . GLU A 1 109 ? -9.122 2.608 8.335 1.00 97.31 109 GLU A N 1
ATOM 860 C CA . GLU A 1 109 ? -10.565 2.390 8.302 1.00 97.31 109 GLU A CA 1
ATOM 861 C C . GLU A 1 109 ? -10.930 1.244 7.361 1.00 97.31 109 GLU A C 1
ATOM 863 O O . GLU A 1 109 ? -11.767 0.417 7.704 1.00 97.31 109 GLU A O 1
ATOM 868 N N . ALA A 1 110 ? -10.282 1.164 6.196 1.00 96.94 110 ALA A N 1
ATOM 869 C CA . ALA A 1 110 ? -10.600 0.147 5.205 1.00 96.94 110 ALA A CA 1
ATOM 870 C C . ALA A 1 110 ? -9.401 -0.234 4.332 1.00 96.94 110 ALA A C 1
ATOM 872 O O . ALA A 1 110 ? -8.446 0.527 4.156 1.00 96.94 110 ALA A O 1
ATOM 873 N N . VAL A 1 111 ? -9.486 -1.433 3.761 1.00 97.62 111 VAL A N 1
ATOM 874 C CA . VAL A 1 111 ? -8.500 -1.992 2.836 1.00 97.62 111 VAL A CA 1
ATOM 875 C C . VAL A 1 111 ? -9.227 -2.488 1.592 1.00 97.62 111 VAL A C 1
ATOM 877 O O . VAL A 1 111 ? -10.075 -3.382 1.675 1.00 97.62 111 VAL A O 1
ATOM 880 N N . TYR A 1 112 ? -8.856 -1.944 0.435 1.00 97.31 112 TYR A N 1
ATOM 881 C CA . TYR A 1 112 ? -9.436 -2.303 -0.858 1.00 97.31 112 TYR A CA 1
ATOM 882 C C . TYR A 1 112 ? -8.400 -2.992 -1.737 1.00 97.31 112 TYR A C 1
ATOM 884 O O . TYR A 1 112 ? -7.250 -2.568 -1.802 1.00 97.31 112 TYR A O 1
ATOM 892 N N . LEU A 1 113 ? -8.816 -4.046 -2.431 1.00 97.38 113 LEU A N 1
ATOM 893 C CA . LEU A 1 113 ? -8.038 -4.733 -3.454 1.00 97.38 113 LEU A CA 1
ATOM 894 C C . LEU A 1 113 ? -8.578 -4.360 -4.831 1.00 97.38 113 LEU A C 1
ATOM 896 O O . LEU A 1 113 ? -9.768 -4.503 -5.095 1.00 97.38 113 LEU A O 1
ATOM 900 N N . TYR A 1 114 ? -7.683 -3.983 -5.731 1.00 96.38 114 TYR A N 1
ATOM 901 C CA . TYR A 1 114 ? -7.975 -3.705 -7.125 1.00 96.38 114 TYR A CA 1
ATOM 902 C C . TYR A 1 114 ? -7.322 -4.755 -8.011 1.00 96.38 114 TYR A C 1
ATOM 904 O O . TYR A 1 114 ? -6.098 -4.913 -8.017 1.00 96.38 114 TYR A O 1
ATOM 912 N N . LYS A 1 115 ? -8.139 -5.474 -8.779 1.00 94.31 115 LYS A N 1
ATOM 913 C CA . LYS A 1 115 ? -7.682 -6.537 -9.679 1.00 94.31 115 LYS A CA 1
ATOM 914 C C . LYS A 1 115 ? -8.484 -6.507 -10.966 1.00 94.31 115 LYS A C 1
ATOM 916 O O . LYS A 1 115 ? -9.703 -6.424 -10.932 1.00 94.31 115 LYS A O 1
ATOM 921 N N . ASP A 1 116 ? -7.787 -6.529 -12.100 1.00 90.31 116 ASP A N 1
ATOM 922 C CA . ASP A 1 116 ? -8.397 -6.484 -13.437 1.00 90.31 116 ASP A CA 1
ATOM 923 C C . ASP A 1 116 ? -9.354 -5.287 -13.655 1.00 90.31 116 ASP A C 1
ATOM 925 O O . ASP A 1 116 ? -10.249 -5.325 -14.496 1.00 90.31 116 ASP A O 1
ATOM 929 N N . GLY A 1 117 ? -9.137 -4.189 -12.918 1.00 85.88 117 GLY A N 1
ATOM 930 C CA . GLY A 1 117 ? -9.975 -2.985 -12.952 1.00 85.88 117 GLY A CA 1
ATOM 931 C C . GLY A 1 117 ? -11.241 -3.054 -12.091 1.00 85.88 117 GLY A C 1
ATOM 932 O O . GLY A 1 117 ? -12.020 -2.102 -12.111 1.00 85.88 117 GLY A O 1
ATOM 933 N N . GLU A 1 118 ? -11.440 -4.138 -11.343 1.00 92.31 118 GLU A N 1
ATOM 934 C CA . GLU A 1 118 ? -12.513 -4.300 -10.362 1.00 92.31 118 GLU A CA 1
ATOM 935 C C . GLU A 1 118 ? -12.004 -4.028 -8.940 1.00 92.31 118 GLU A C 1
ATOM 937 O O . GLU A 1 118 ? -10.826 -4.238 -8.643 1.00 92.31 118 GLU A O 1
ATOM 942 N N . GLU A 1 119 ? -12.902 -3.565 -8.071 1.00 95.19 119 GLU A N 1
ATOM 943 C CA . GLU A 1 119 ? -12.650 -3.254 -6.661 1.00 95.19 119 GLU A CA 1
ATOM 944 C C . GLU A 1 119 ? -13.272 -4.331 -5.763 1.00 95.19 119 GLU A C 1
ATOM 946 O O . GLU A 1 119 ? -14.419 -4.742 -5.958 1.00 95.19 119 GLU A O 1
ATOM 951 N N . PHE A 1 120 ? -12.520 -4.763 -4.755 1.00 96.25 120 PHE A N 1
ATOM 952 C CA . PHE A 1 120 ? -12.937 -5.743 -3.761 1.00 96.25 120 PHE A CA 1
ATOM 953 C C . PHE A 1 120 ? -12.613 -5.226 -2.361 1.00 96.25 120 PHE A C 1
ATOM 955 O O . PHE A 1 120 ? -11.481 -4.837 -2.083 1.00 96.25 120 PHE A O 1
ATOM 962 N N . VAL A 1 121 ? -13.579 -5.292 -1.448 1.00 96.31 121 VAL A N 1
ATOM 963 C CA . VAL A 1 121 ? -13.341 -4.983 -0.034 1.00 96.31 121 VAL A CA 1
ATOM 964 C C . VAL A 1 121 ? -12.577 -6.144 0.601 1.00 96.31 121 VAL A C 1
ATOM 966 O O . VAL A 1 121 ? -13.075 -7.272 0.632 1.00 96.31 121 VAL A O 1
ATOM 969 N N . LEU A 1 122 ? -11.367 -5.881 1.099 1.00 94.19 122 LEU A N 1
ATOM 970 C CA . LEU A 1 122 ? -10.636 -6.833 1.940 1.00 94.19 122 LEU A CA 1
ATOM 971 C C . LEU A 1 122 ? -11.037 -6.693 3.405 1.00 94.19 122 LEU A C 1
ATOM 973 O O . LEU A 1 122 ? -11.132 -7.701 4.107 1.00 94.19 122 LEU A O 1
ATOM 977 N N . LYS A 1 123 ? -11.250 -5.451 3.861 1.00 94.00 123 LYS A N 1
ATOM 978 C CA . LYS A 1 123 ? -11.561 -5.134 5.257 1.00 94.00 123 LYS A CA 1
ATOM 979 C C . LYS A 1 123 ? -12.247 -3.772 5.396 1.00 94.00 123 LYS A C 1
ATOM 981 O O . LYS A 1 123 ? -11.845 -2.840 4.704 1.00 94.00 123 LYS A O 1
ATOM 986 N N . GLU A 1 124 ? -13.219 -3.684 6.304 1.00 87.62 124 GLU A N 1
ATOM 987 C CA . GLU A 1 124 ? -13.959 -2.484 6.744 1.00 87.62 124 GLU A CA 1
ATOM 988 C C . GLU A 1 124 ? -14.439 -2.651 8.199 1.00 87.62 124 GLU A C 1
ATOM 990 O O . GLU A 1 124 ? -14.500 -3.821 8.661 1.00 87.62 124 GLU A O 1
#

Foldseek 3Di:
DDPVVVVVVVVVVVVVVVVVVVVVPPDPFDWDWAQDPNDTDIFTDDPFADDPVLVLPDDFQAAPVVVCVPRNAARDWDDDPQTFGWHAHPVRKIKTWDAPPRVRRGGTDFIWIADPNDIDTSGD

Radius of gyration: 22.21 Å; Cα contacts (8 Å, |Δi|>4): 194; chains: 1; bounding box: 71×29×37 Å

Mean predicted aligned error: 9.15 Å

Sequence (124 aa):
MNNKDLRIIGMLFSIITLSLLIWMNMGKETKMTVKVAGWDMEYTISDRKLVKEDFENIELGSSLSEIEEKFGEPDGWAGSGILWPVYVLEDGSAVELVFKEITLCEDLEAVYLYKDGEEFVLKE

pLDDT: mean 88.92, std 9.24, range [56.47, 97.94]

Secondary structure (DSSP, 8-state):
--HHHHHHHHHHHHHHHHHHHHHHTS----EEEEEETTEEEEEEPPS----HHHHHTPPTT--HHHHHHHH-S-SEEE-SSS-EEEEE-TTS-EEEEEEEETTTTEEEEEEEEEETTEEEEEE-

Solvent-accessible surface area (backbone atoms only — not comparable to full-atom values): 7256 Å² total; per-residue (Å²): 138,52,79,67,57,56,53,53,52,52,50,52,52,53,51,54,52,49,54,49,53,56,57,73,65,62,67,84,78,51,73,48,75,42,52,42,96,89,38,84,42,72,35,63,74,63,94,63,77,43,55,73,72,68,59,69,70,58,63,73,54,41,36,51,68,67,48,29,75,75,74,44,77,58,60,41,69,43,66,79,96,58,72,30,48,24,39,64,31,66,88,67,31,37,38,41,48,42,39,71,39,65,95,76,35,29,38,29,52,35,33,37,38,24,48,99,75,43,83,42,83,71,45,114

Nearest PDB structures (foldseek):
  6v05-assembly1_E  TM=6.742E-01  e=3.813E-02  Escherichia coli K-12
  8qpw-assembly1_E  TM=5.966E-01  e=2.571E-01  Escherichia coli
  5wam-assembly1_B-2  TM=6.130E-01  e=3.601E-01  Neisseria gonorrhoeae FA 1090
  6sn9-assembly1_E  TM=5.108E-01  e=3.809E-01  Escherichia coli
  6h6e-assembly1_F  TM=3.240E-01  e=3.805E+00  Photorhabdus luminescens